Protein AF-A0A938V8L6-F1 (afdb_monomer)

Mean predicted aligned error: 17.55 Å

Secondary structure (DSSP, 8-state):
--------EEE--GGG-TTS-HHHHHHHHHTT-EEEEETTS-EEEE-HHHHHHHHHHHSPP-SHHHHT-------------HHHHHHHHTHHHHHHHHHHHHHHHHHHHHHH-

Structure (mmCIF, N/CA/C/O backbone):
data_AF-A0A938V8L6-F1
#
_entry.id   AF-A0A938V8L6-F1
#
loop_
_atom_site.group_PDB
_atom_site.id
_atom_site.type_symbol
_atom_site.label_atom_id
_atom_site.label_alt_id
_atom_site.label_comp_id
_atom_site.label_asym_id
_atom_site.label_entity_id
_atom_site.label_seq_id
_atom_site.pdbx_PDB_ins_code
_atom_site.Cartn_x
_atom_site.Cartn_y
_atom_site.Cartn_z
_atom_site.occupancy
_atom_site.B_iso_or_equiv
_atom_site.auth_seq_id
_atom_site.auth_comp_id
_atom_site.auth_asym_id
_atom_site.auth_atom_id
_atom_site.pdbx_PDB_model_num
ATOM 1 N N . MET A 1 1 ? 12.322 -17.243 9.451 1.00 37.06 1 MET A N 1
ATOM 2 C CA . MET A 1 1 ? 11.248 -16.590 8.662 1.00 37.06 1 MET A CA 1
ATOM 3 C C . MET A 1 1 ? 9.968 -16.509 9.501 1.00 37.06 1 MET A C 1
ATOM 5 O O . MET A 1 1 ? 9.300 -17.520 9.666 1.00 37.06 1 MET A O 1
ATOM 9 N N . ARG A 1 2 ? 9.629 -15.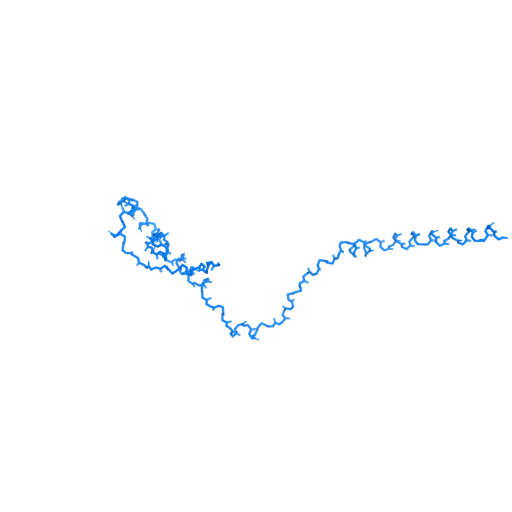347 10.082 1.00 39.06 2 ARG A N 1
ATOM 10 C CA . ARG A 1 2 ? 8.374 -15.159 10.842 1.00 39.06 2 ARG A CA 1
ATOM 11 C C . ARG A 1 2 ? 7.240 -14.840 9.861 1.00 39.06 2 ARG A C 1
ATOM 13 O O . ARG A 1 2 ? 7.227 -13.761 9.275 1.00 39.06 2 ARG A O 1
ATOM 20 N N . LYS A 1 3 ? 6.290 -15.761 9.671 1.00 45.06 3 LYS A N 1
ATOM 21 C CA . LYS A 1 3 ? 5.009 -15.444 9.019 1.00 45.06 3 LYS A CA 1
ATOM 22 C C . LYS A 1 3 ? 4.275 -14.459 9.933 1.00 45.06 3 LYS A C 1
ATOM 24 O O . LYS A 1 3 ? 3.747 -14.863 10.963 1.00 45.06 3 LYS A O 1
ATOM 29 N N . LYS A 1 4 ? 4.309 -13.168 9.588 1.00 46.00 4 LYS A N 1
ATOM 30 C CA . LYS A 1 4 ? 3.560 -12.098 10.259 1.00 46.00 4 LYS A CA 1
ATOM 31 C C . LYS A 1 4 ? 2.075 -12.465 10.172 1.00 46.00 4 LYS A C 1
ATOM 33 O O . LYS A 1 4 ? 1.481 -12.411 9.095 1.00 46.00 4 LYS A O 1
ATOM 38 N N . GLY A 1 5 ? 1.545 -12.995 11.273 1.00 49.06 5 GLY A N 1
ATOM 39 C CA . GLY A 1 5 ? 0.165 -13.446 11.376 1.00 49.06 5 GLY A CA 1
ATOM 40 C C . GLY A 1 5 ? -0.771 -12.290 11.062 1.00 49.06 5 GLY A C 1
ATOM 41 O O . GLY A 1 5 ? -0.522 -11.162 11.464 1.00 49.06 5 GLY A O 1
ATOM 42 N N . ARG A 1 6 ? -1.817 -12.578 10.292 1.00 54.88 6 ARG A N 1
ATOM 43 C CA . ARG A 1 6 ? -2.888 -11.640 9.953 1.00 54.88 6 ARG A CA 1
ATOM 44 C C . ARG A 1 6 ? -3.402 -10.976 11.238 1.00 54.88 6 ARG A C 1
ATOM 46 O O . ARG A 1 6 ? -3.852 -11.706 12.117 1.00 54.88 6 ARG A O 1
ATOM 53 N N . ASP A 1 7 ? -3.322 -9.645 11.329 1.00 62.72 7 ASP A N 1
ATOM 54 C CA . ASP A 1 7 ? -3.899 -8.833 12.412 1.00 62.72 7 ASP A CA 1
ATOM 55 C C . ASP A 1 7 ? -5.420 -9.077 12.461 1.00 62.72 7 ASP A C 1
ATOM 57 O O . ASP A 1 7 ? -6.183 -8.393 11.780 1.00 62.72 7 ASP A O 1
ATOM 61 N N . GLU A 1 8 ? -5.887 -10.092 13.179 1.00 67.75 8 GLU A N 1
ATOM 62 C CA . GLU A 1 8 ? -7.304 -10.205 13.533 1.00 67.75 8 GLU A CA 1
ATOM 63 C C . GLU A 1 8 ? -7.569 -9.192 14.642 1.00 67.75 8 GLU A C 1
ATOM 65 O O . GLU A 1 8 ? -6.777 -9.076 15.577 1.00 67.75 8 GLU A O 1
ATOM 70 N N . LEU A 1 9 ? -8.624 -8.403 14.452 1.00 81.25 9 LEU A N 1
ATOM 71 C CA . LEU A 1 9 ? -9.063 -7.358 15.365 1.00 81.25 9 LEU A CA 1
ATOM 72 C C . LEU A 1 9 ? -10.385 -7.816 15.981 1.00 81.25 9 LEU A C 1
ATOM 74 O O . LEU A 1 9 ? -11.358 -7.998 15.242 1.00 81.25 9 LEU A O 1
ATOM 78 N N . SER A 1 10 ? -10.411 -8.018 17.295 1.00 83.19 10 SER A N 1
ATOM 79 C CA . SER A 1 10 ? -11.615 -8.353 18.059 1.00 83.19 10 SER A CA 1
ATOM 80 C C . SER A 1 10 ? -12.179 -7.099 18.731 1.00 83.19 10 SER A C 1
ATOM 82 O O . SER A 1 10 ? -11.401 -6.313 19.269 1.00 83.19 10 SER A O 1
ATOM 84 N N . PRO A 1 11 ? -13.503 -6.874 18.708 1.00 83.75 11 PRO A N 1
ATOM 85 C CA . PRO A 1 11 ? -14.120 -5.819 19.508 1.00 83.75 11 PRO A CA 1
ATOM 86 C C . PRO A 1 11 ? -13.822 -6.028 20.996 1.00 83.75 11 PRO A C 1
ATOM 88 O O . PRO A 1 11 ? -13.869 -7.161 21.478 1.00 83.75 11 PRO A O 1
ATOM 91 N N . VAL A 1 12 ? -13.523 -4.946 21.712 1.00 85.75 12 VAL A N 1
ATOM 92 C CA . VAL A 1 12 ? -13.266 -4.957 23.159 1.00 85.75 12 VAL A CA 1
ATOM 93 C C . VAL A 1 12 ? -14.156 -3.921 23.839 1.00 85.75 12 VAL A C 1
ATOM 95 O O . VAL A 1 12 ? -14.518 -2.916 23.232 1.00 85.75 12 VAL A O 1
ATOM 98 N N . ASP A 1 13 ? -14.531 -4.160 25.096 1.00 82.81 13 ASP A N 1
ATOM 99 C CA . ASP A 1 13 ? -15.262 -3.170 25.889 1.00 82.81 13 ASP A CA 1
ATOM 100 C C . ASP A 1 13 ? -14.296 -2.058 26.350 1.00 82.81 13 ASP A C 1
ATOM 102 O O . ASP A 1 13 ? -13.282 -2.368 26.988 1.00 82.81 13 ASP A O 1
ATOM 106 N N . PRO A 1 14 ? -14.580 -0.769 26.084 1.00 79.31 14 PRO A N 1
ATOM 107 C CA . PRO A 1 14 ? -13.753 0.345 26.546 1.00 79.31 14 PRO A CA 1
ATOM 108 C C . PRO A 1 14 ? -13.469 0.348 28.054 1.00 79.31 14 PRO A C 1
ATOM 110 O O . PRO A 1 14 ? -12.411 0.822 28.457 1.00 79.31 14 PRO A O 1
ATOM 113 N N . LYS A 1 15 ? -14.352 -0.216 28.890 1.00 78.69 15 LYS A N 1
ATOM 114 C CA . LYS A 1 15 ? -14.155 -0.301 30.350 1.00 78.69 15 LYS A CA 1
ATOM 115 C C . LYS A 1 15 ? -13.022 -1.239 30.765 1.00 78.69 15 LYS A C 1
ATOM 117 O O . LYS A 1 15 ? -12.521 -1.143 31.879 1.00 78.69 15 LYS A O 1
ATOM 122 N N . THR A 1 16 ? -12.619 -2.147 29.880 1.00 77.81 16 THR A N 1
ATOM 123 C CA . THR A 1 16 ? -11.533 -3.107 30.137 1.00 77.81 16 THR A CA 1
ATOM 124 C C . THR A 1 16 ? -10.149 -2.544 29.800 1.00 77.81 16 THR A C 1
ATOM 126 O O . THR A 1 16 ? -9.136 -3.207 30.013 1.00 77.81 16 THR A O 1
ATOM 129 N N . ILE A 1 17 ? -10.087 -1.315 29.277 1.00 77.75 17 ILE A N 1
ATOM 130 C CA . ILE A 1 17 ? -8.855 -0.680 28.810 1.00 77.75 17 ILE A CA 1
ATOM 131 C C . ILE A 1 17 ? -8.202 0.063 29.967 1.00 77.75 17 ILE A C 1
ATOM 133 O O . ILE A 1 17 ? -8.554 1.196 30.274 1.00 77.75 17 ILE A O 1
ATOM 137 N N . THR A 1 18 ? -7.194 -0.552 30.574 1.00 70.31 18 THR A N 1
ATOM 138 C CA . THR A 1 18 ? -6.434 0.062 31.675 1.00 70.31 18 THR A CA 1
ATOM 139 C C . THR A 1 18 ? -5.430 1.119 31.198 1.00 70.31 18 THR A C 1
ATOM 141 O O . THR A 1 18 ? -4.868 1.853 32.003 1.00 70.31 18 THR A O 1
ATOM 144 N N . SER A 1 19 ? -5.147 1.177 29.893 1.00 73.81 19 SER A N 1
ATOM 145 C CA . SER A 1 19 ? -4.042 1.963 29.329 1.00 73.81 19 SER A CA 1
ATOM 146 C C . SER A 1 19 ? -4.398 3.395 28.913 1.00 73.81 19 SER A C 1
ATOM 148 O O . SER A 1 19 ? -3.492 4.151 28.567 1.00 73.81 19 SER A O 1
ATOM 150 N N . ALA A 1 20 ? -5.677 3.781 28.932 1.00 75.50 20 ALA A N 1
ATOM 151 C CA . ALA A 1 20 ? -6.140 5.116 28.548 1.00 75.50 20 ALA A CA 1
ATOM 152 C C . ALA A 1 20 ? -6.918 5.768 29.697 1.00 75.50 20 ALA A C 1
ATOM 154 O O . ALA A 1 20 ? -7.605 5.081 30.450 1.00 75.50 20 ALA A O 1
ATOM 155 N N . SER A 1 21 ? -6.833 7.095 29.830 1.00 83.62 21 SER A N 1
ATOM 156 C CA . SER A 1 21 ? -7.628 7.802 30.838 1.00 83.62 21 SER A CA 1
ATOM 157 C C . SER A 1 21 ? -9.111 7.815 30.457 1.00 83.62 21 SER A C 1
ATOM 159 O O . SER A 1 21 ? -9.465 7.842 29.275 1.00 83.62 21 SER A O 1
ATOM 161 N N . GLU A 1 22 ? -10.002 7.861 31.448 1.00 83.81 22 GLU A N 1
ATOM 162 C CA . GLU A 1 22 ? -11.454 7.901 31.211 1.00 83.81 22 GLU A CA 1
ATOM 163 C C . GLU A 1 22 ? -11.870 9.078 30.313 1.00 83.81 22 GLU A C 1
ATOM 165 O O . GLU A 1 22 ? -12.752 8.954 29.464 1.00 83.81 22 GLU A O 1
ATOM 170 N N . GLN A 1 23 ? -11.192 10.222 30.445 1.00 86.38 23 GLN A N 1
ATOM 171 C CA . GLN A 1 23 ? -11.431 11.399 29.607 1.00 86.38 23 GLN A CA 1
ATOM 172 C C . GLN A 1 23 ? -11.083 11.143 28.133 1.00 86.38 23 GLN A C 1
ATOM 174 O O . GLN A 1 23 ? -11.831 11.551 27.242 1.00 86.38 23 GLN A O 1
ATOM 179 N N . GLN A 1 24 ? -9.976 10.444 27.864 1.00 85.88 24 GLN A N 1
ATOM 180 C CA . GLN A 1 24 ? -9.567 10.077 26.506 1.00 85.88 24 GLN A CA 1
ATOM 181 C C . GLN A 1 24 ? -10.533 9.065 25.893 1.00 85.88 24 GLN A C 1
ATOM 183 O O . GLN A 1 24 ? -10.962 9.246 24.754 1.00 85.88 24 GLN A O 1
ATOM 188 N N . ILE A 1 25 ? -10.926 8.050 26.668 1.00 87.56 25 ILE A N 1
ATOM 189 C CA . ILE A 1 25 ? -11.921 7.050 26.264 1.00 87.56 25 ILE A CA 1
ATOM 190 C C . ILE A 1 25 ? -13.231 7.742 25.877 1.00 87.56 25 ILE A C 1
ATOM 192 O O . ILE A 1 25 ? -13.745 7.530 24.781 1.00 87.56 25 ILE A O 1
ATOM 196 N N . ASN A 1 26 ? -13.731 8.641 26.727 1.00 88.62 26 ASN A N 1
ATOM 197 C CA . ASN A 1 26 ? -14.968 9.374 26.466 1.00 88.62 26 ASN A CA 1
ATOM 198 C C . ASN A 1 26 ? -14.880 10.264 25.220 1.00 88.62 26 ASN A C 1
ATOM 200 O O . ASN A 1 26 ? -15.846 10.359 24.465 1.00 88.62 26 ASN A O 1
ATOM 204 N N . SER A 1 27 ? -13.735 10.905 24.980 1.00 91.38 27 SER A N 1
ATOM 205 C CA . SER A 1 27 ? -13.514 11.700 23.767 1.00 91.38 27 SER A CA 1
ATOM 206 C C . SER A 1 27 ? -13.554 10.833 22.504 1.00 91.38 27 SER A C 1
ATOM 208 O O . SER A 1 27 ? -14.253 11.156 21.543 1.00 91.38 27 SER A O 1
ATOM 210 N N . LEU A 1 28 ? -12.873 9.684 22.524 1.00 88.75 28 LEU A N 1
ATOM 211 C CA . LEU A 1 28 ? -12.838 8.742 21.403 1.00 88.75 28 LEU A CA 1
ATOM 212 C C . LEU A 1 28 ? -14.225 8.165 21.103 1.00 88.75 28 LEU A C 1
ATOM 214 O O . LEU A 1 28 ? -14.642 8.150 19.944 1.00 88.75 28 LEU A O 1
ATOM 218 N N . LEU A 1 29 ? -14.968 7.781 22.142 1.00 89.69 29 LEU A N 1
ATOM 219 C CA . LEU A 1 29 ? -16.342 7.297 22.009 1.00 89.69 29 LEU A CA 1
ATOM 220 C C . LEU A 1 29 ? -17.269 8.368 21.417 1.00 89.69 29 LEU A C 1
ATOM 222 O O . LEU A 1 29 ? -18.049 8.063 20.518 1.00 89.69 29 LEU A O 1
ATOM 226 N N . LYS A 1 30 ? -17.146 9.634 21.846 1.00 91.94 30 LYS A N 1
ATOM 227 C CA . LYS A 1 30 ? -17.907 10.760 21.266 1.00 91.94 30 LYS A CA 1
ATOM 228 C C . LYS A 1 30 ? -17.597 10.986 19.786 1.00 91.94 30 LYS A C 1
ATOM 230 O O . LYS A 1 30 ? -18.484 11.370 19.035 1.00 91.94 30 LYS A O 1
ATOM 235 N N . MET A 1 31 ? -16.361 10.729 19.364 1.00 91.2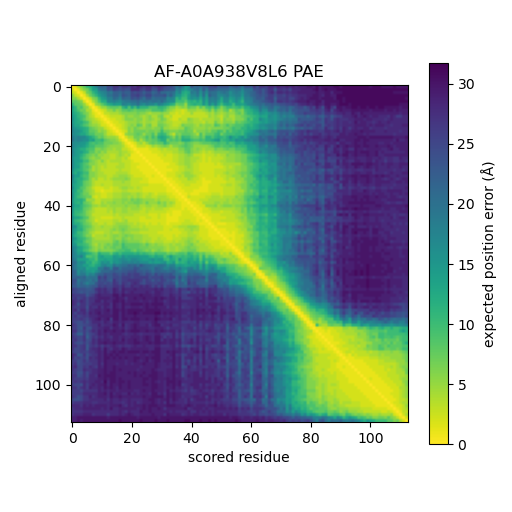5 31 MET A N 1
ATOM 236 C CA . MET A 1 31 ? -15.949 10.793 17.958 1.00 91.25 31 MET A CA 1
ATOM 237 C C . MET A 1 31 ? -16.352 9.545 17.145 1.00 91.25 31 MET A C 1
ATOM 239 O O . MET A 1 31 ? -16.048 9.476 15.956 1.00 91.25 31 MET A O 1
ATOM 243 N N . GLY A 1 32 ? -17.017 8.557 17.756 1.00 90.19 32 GLY A N 1
ATOM 244 C CA . GLY A 1 32 ? -17.459 7.328 17.086 1.00 90.19 32 GLY A CA 1
ATOM 245 C C . GLY A 1 32 ? -16.370 6.261 16.932 1.00 90.19 32 GLY A C 1
ATOM 246 O O . GLY A 1 32 ? -16.526 5.332 16.136 1.00 90.19 32 GLY A O 1
ATOM 247 N N . TYR A 1 33 ? -15.264 6.376 17.671 1.00 91.19 33 TYR A N 1
ATOM 248 C CA . TYR A 1 33 ? -14.225 5.350 17.715 1.00 91.19 33 TYR A CA 1
ATOM 249 C C . TYR A 1 33 ? -14.569 4.276 18.740 1.00 91.19 33 TYR A C 1
ATOM 251 O O . TYR A 1 33 ? -15.007 4.567 19.850 1.00 91.19 33 TYR A O 1
ATOM 259 N N . MET A 1 34 ? -14.297 3.026 18.379 1.00 90.44 34 MET A N 1
ATOM 260 C CA . MET A 1 34 ? -14.442 1.863 19.246 1.00 90.44 34 MET A CA 1
ATOM 261 C C . MET A 1 34 ? -13.092 1.157 19.396 1.00 90.44 34 MET A C 1
ATOM 263 O O . MET A 1 34 ? -12.282 1.170 18.461 1.00 90.44 34 MET A O 1
ATOM 267 N N . PRO A 1 35 ? -12.815 0.550 20.555 1.00 91.75 35 PRO A N 1
ATOM 268 C CA . PRO A 1 35 ? -11.566 -0.152 20.764 1.00 91.75 35 PRO A CA 1
ATOM 269 C C . PRO A 1 35 ? -11.624 -1.583 20.228 1.00 91.75 35 PRO A C 1
ATOM 271 O O . PRO A 1 35 ? -12.581 -2.329 20.437 1.00 91.75 35 PRO A O 1
ATOM 274 N N . PHE A 1 36 ? -10.545 -1.977 19.561 1.00 88.56 36 PHE A N 1
ATOM 275 C CA . PHE A 1 36 ? -10.338 -3.318 19.036 1.00 88.56 36 PHE A CA 1
ATOM 276 C C . PHE A 1 36 ? -8.986 -3.857 19.493 1.00 88.56 36 PHE A C 1
ATOM 278 O O . PHE A 1 36 ? -7.981 -3.152 19.426 1.00 88.56 36 PHE A O 1
ATOM 285 N N . GLN A 1 37 ? -8.932 -5.119 19.903 1.00 87.44 37 GLN A N 1
ATOM 286 C CA . GLN A 1 37 ? -7.685 -5.791 20.249 1.00 87.44 37 GLN A CA 1
ATOM 287 C C . GLN A 1 37 ? -7.107 -6.499 19.030 1.00 87.44 37 GLN A C 1
ATOM 289 O O . GLN A 1 37 ? -7.784 -7.273 18.359 1.00 87.44 37 GLN A O 1
ATOM 294 N N . ALA A 1 38 ? -5.840 -6.222 18.742 1.00 85.75 38 ALA A N 1
ATOM 295 C CA . ALA A 1 38 ? -5.066 -6.918 17.728 1.00 85.75 38 ALA A CA 1
ATOM 296 C C . ALA A 1 38 ? -4.413 -8.189 18.306 1.00 85.75 38 ALA A C 1
ATOM 298 O O . ALA A 1 38 ? -4.279 -8.348 19.518 1.00 85.75 38 ALA A O 1
ATOM 299 N N . LYS A 1 39 ? -3.951 -9.097 17.434 1.00 80.88 39 LYS A N 1
ATOM 300 C CA . LYS A 1 39 ? -3.255 -10.340 17.840 1.00 80.88 39 LYS A CA 1
ATOM 301 C C . LYS A 1 39 ? -1.992 -10.128 18.671 1.00 80.88 39 LYS A C 1
ATOM 303 O O . LYS A 1 39 ? -1.571 -11.042 19.369 1.00 80.88 39 LYS A O 1
ATOM 308 N N . ASP A 1 40 ? -1.361 -8.966 18.550 1.00 82.06 40 ASP A N 1
ATOM 30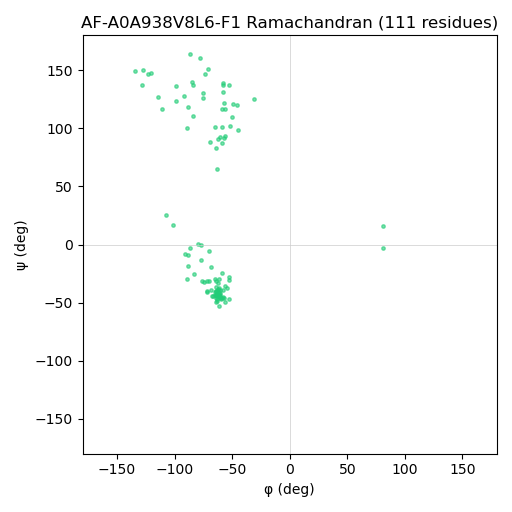9 C CA . ASP A 1 40 ? -0.207 -8.582 19.366 1.00 82.06 40 ASP A CA 1
ATOM 310 C C . ASP A 1 40 ? -0.605 -8.155 20.791 1.00 82.06 40 ASP A C 1
ATOM 312 O O . ASP A 1 40 ? 0.264 -7.816 21.588 1.00 82.06 40 ASP A O 1
ATOM 316 N N . GLY A 1 41 ? -1.901 -8.178 21.119 1.00 79.69 41 GLY A N 1
ATOM 317 C CA . GLY A 1 41 ? -2.448 -7.719 22.392 1.00 79.69 41 GLY A CA 1
ATOM 318 C C . GLY A 1 41 ? -2.625 -6.203 22.463 1.00 79.69 41 GLY A C 1
ATOM 319 O O . GLY A 1 41 ? -3.161 -5.711 23.453 1.00 79.69 41 GLY A O 1
ATOM 320 N N . SER A 1 42 ? -2.218 -5.457 21.427 1.00 85.62 42 SER A N 1
ATOM 321 C CA . SER A 1 42 ? -2.376 -4.004 21.389 1.00 85.62 42 SER A CA 1
ATOM 322 C C . SER A 1 42 ? -3.829 -3.606 21.140 1.00 85.62 42 SER A C 1
ATOM 324 O O . SER A 1 42 ? -4.567 -4.280 20.416 1.00 85.62 42 SER A O 1
ATOM 326 N N . ILE A 1 43 ? -4.235 -2.481 21.726 1.00 87.69 43 ILE A N 1
ATOM 327 C CA . ILE A 1 43 ? -5.571 -1.916 21.551 1.00 87.69 43 ILE A CA 1
ATOM 328 C C . ILE A 1 43 ? -5.491 -0.812 20.498 1.00 87.6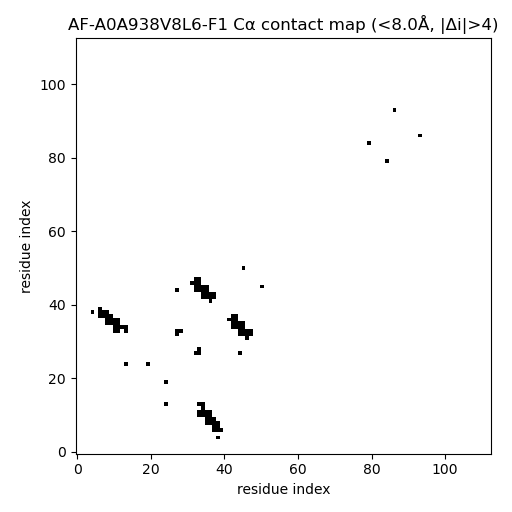9 43 ILE A C 1
ATOM 330 O O . ILE A 1 43 ? -4.718 0.136 20.630 1.00 87.69 43 ILE A O 1
ATOM 334 N N . ARG A 1 44 ? -6.297 -0.937 19.444 1.00 88.50 44 ARG A N 1
ATOM 335 C CA . ARG A 1 44 ? -6.432 0.043 18.365 1.00 88.50 44 ARG A CA 1
ATOM 336 C C . ARG A 1 44 ? -7.836 0.629 18.389 1.00 88.50 44 ARG A C 1
ATOM 338 O O . ARG A 1 44 ? -8.816 -0.107 18.347 1.00 88.50 44 ARG A O 1
ATOM 345 N N . TRP A 1 45 ? -7.926 1.950 18.414 1.00 90.50 45 TRP A N 1
ATOM 346 C CA . TRP A 1 45 ? -9.191 2.670 18.317 1.00 90.50 45 TRP A CA 1
ATOM 347 C C . TRP A 1 45 ? -9.515 2.915 16.851 1.00 90.50 45 TRP A C 1
ATOM 349 O O . TRP A 1 45 ? -8.740 3.559 16.147 1.00 90.50 45 TRP A O 1
ATOM 359 N N . LEU A 1 46 ? -10.631 2.370 16.378 1.00 90.19 46 LEU A N 1
ATOM 360 C CA . LEU A 1 46 ? -11.040 2.436 14.977 1.00 90.19 46 LEU A CA 1
ATOM 361 C C . LEU A 1 46 ? -12.515 2.807 14.883 1.00 90.19 46 LEU A C 1
ATOM 363 O O . LEU A 1 46 ? -13.314 2.439 15.744 1.00 90.19 46 LEU A O 1
ATOM 367 N N . THR A 1 47 ? -12.891 3.499 13.813 1.00 91.19 47 THR A N 1
ATOM 368 C CA . THR A 1 47 ? -14.308 3.655 13.462 1.00 91.19 47 THR A CA 1
ATOM 369 C C . THR A 1 47 ? -14.841 2.382 12.802 1.00 91.19 47 THR A C 1
ATOM 371 O O . THR A 1 47 ? -14.075 1.572 12.264 1.00 91.19 47 THR A O 1
ATOM 374 N N . GLY A 1 48 ? -16.167 2.209 12.792 1.00 86.00 48 GLY A N 1
ATOM 375 C CA . GLY A 1 48 ? -16.810 1.074 12.117 1.00 86.00 48 GLY A CA 1
ATOM 376 C C . GLY A 1 48 ? -16.414 0.959 10.639 1.00 86.00 48 GLY A C 1
ATOM 377 O O . GLY A 1 48 ? -16.147 -0.137 10.147 1.00 86.00 48 GLY A O 1
ATOM 378 N N . GLU A 1 49 ? -16.267 2.093 9.951 1.00 87.31 49 GLU A N 1
ATOM 379 C CA . GLU A 1 49 ? -15.823 2.148 8.554 1.00 87.31 49 GLU A CA 1
ATOM 380 C C . GLU A 1 49 ? -14.369 1.696 8.378 1.00 87.31 49 GLU A C 1
ATOM 382 O O . GLU A 1 49 ? -14.062 0.905 7.484 1.00 87.31 49 GLU A O 1
ATOM 387 N N . GLN A 1 50 ? -13.463 2.154 9.248 1.00 86.94 50 GLN A N 1
ATOM 388 C CA . GLN A 1 50 ? -12.052 1.760 9.212 1.00 86.94 50 GLN A CA 1
ATOM 389 C C . GLN A 1 50 ? -11.885 0.262 9.482 1.00 86.94 50 GLN A C 1
ATOM 391 O O . GLN A 1 50 ? -11.093 -0.408 8.810 1.00 86.94 50 GLN A O 1
ATOM 396 N N . TYR A 1 51 ? -12.661 -0.273 10.429 1.00 85.69 51 TYR A N 1
ATOM 397 C CA . TYR A 1 51 ? -12.715 -1.704 10.694 1.00 85.69 51 TYR A CA 1
ATOM 398 C C . TYR A 1 51 ? -13.219 -2.474 9.466 1.00 85.69 51 TYR A C 1
ATOM 400 O O . TYR A 1 51 ? -12.524 -3.369 8.976 1.00 85.69 51 TYR A O 1
ATOM 408 N N . ALA A 1 52 ? -14.369 -2.083 8.908 1.00 83.75 52 ALA A N 1
ATOM 409 C CA . ALA A 1 52 ? -14.960 -2.723 7.734 1.00 83.75 52 ALA A CA 1
ATOM 410 C C . ALA A 1 52 ? -14.005 -2.709 6.530 1.00 83.75 52 ALA A C 1
ATOM 412 O O . ALA A 1 52 ? -13.776 -3.738 5.892 1.00 83.75 52 ALA A O 1
ATOM 413 N N . TYR A 1 53 ? -13.360 -1.575 6.262 1.00 82.50 53 TYR A N 1
ATOM 414 C CA . TYR A 1 53 ? -12.367 -1.444 5.200 1.00 82.50 53 TYR A CA 1
ATOM 415 C C . TYR A 1 53 ? -11.150 -2.358 5.416 1.00 82.50 53 TYR A C 1
ATOM 417 O O . TYR A 1 53 ? -10.644 -2.979 4.473 1.00 82.50 53 TYR A O 1
ATOM 425 N N . GLY A 1 54 ? -10.701 -2.497 6.667 1.00 78.88 54 GLY A N 1
ATOM 426 C CA . GLY A 1 54 ? -9.661 -3.446 7.055 1.00 78.88 54 GLY A CA 1
ATOM 427 C C . GLY A 1 54 ? -10.047 -4.900 6.774 1.00 78.88 54 GLY A C 1
ATOM 428 O O . GLY A 1 54 ? -9.206 -5.669 6.304 1.00 78.88 54 GLY A O 1
ATOM 429 N N . GLN A 1 55 ? -11.308 -5.267 7.002 1.00 76.56 55 GLN A N 1
ATOM 430 C CA . GLN A 1 55 ? -11.826 -6.609 6.723 1.00 76.56 55 GLN A CA 1
ATOM 431 C C . GLN A 1 55 ? -11.964 -6.867 5.217 1.00 76.56 55 GLN A C 1
ATOM 433 O O . GLN A 1 55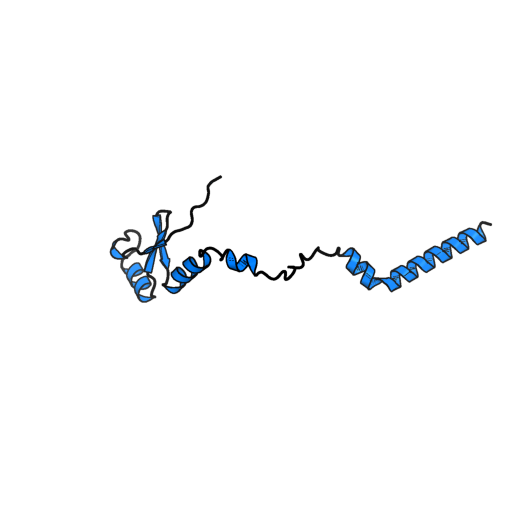 ? -11.546 -7.920 4.736 1.00 76.56 55 GLN A O 1
ATOM 438 N N . ILE A 1 56 ? -12.431 -5.883 4.443 1.00 76.44 56 ILE A N 1
ATOM 439 C CA . ILE A 1 56 ? -12.562 -5.985 2.980 1.00 76.44 56 ILE A CA 1
ATOM 440 C C . ILE A 1 56 ? -11.193 -6.163 2.308 1.00 76.44 56 ILE A C 1
ATOM 442 O O . ILE A 1 56 ? -11.040 -7.008 1.428 1.00 76.44 56 ILE A O 1
ATOM 446 N N . 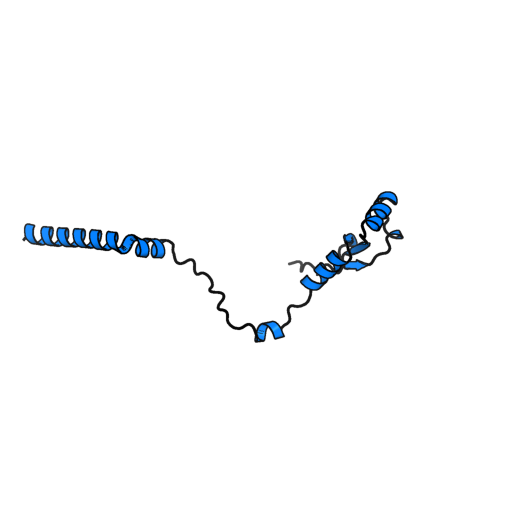LYS A 1 57 ? -10.155 -5.436 2.746 1.00 68.69 57 LYS A N 1
ATOM 447 C CA . LYS A 1 57 ? -8.781 -5.630 2.236 1.00 68.69 57 LYS A CA 1
ATOM 448 C C . LYS A 1 57 ? -8.221 -7.026 2.510 1.00 68.69 57 LYS A C 1
ATOM 450 O O . LYS A 1 57 ? -7.361 -7.493 1.762 1.00 68.69 57 LYS A O 1
ATOM 455 N N . LYS A 1 58 ? -8.668 -7.659 3.596 1.00 66.44 58 LYS A N 1
ATOM 456 C CA . LYS A 1 58 ? -8.257 -9.005 4.015 1.00 66.44 58 LYS A CA 1
ATOM 457 C C . LYS A 1 58 ? -9.118 -10.104 3.401 1.00 66.44 58 LYS A C 1
ATOM 459 O O . LYS A 1 58 ? -8.750 -11.272 3.531 1.00 66.44 58 LYS A O 1
ATOM 464 N N . ALA A 1 59 ? -10.222 -9.756 2.738 1.00 64.81 59 ALA A N 1
ATOM 465 C CA . ALA A 1 59 ? -11.054 -10.728 2.055 1.00 64.81 59 ALA A CA 1
ATOM 466 C C . ALA A 1 59 ? -10.201 -11.481 1.019 1.00 64.81 59 ALA A C 1
ATOM 468 O O . ALA A 1 59 ? -9.448 -10.851 0.260 1.00 64.81 59 ALA A O 1
ATOM 469 N N . PRO A 1 60 ? -10.265 -12.824 0.991 1.00 64.50 60 PRO A N 1
ATOM 470 C CA . PRO A 1 60 ? -9.550 -13.592 -0.010 1.00 64.50 60 PRO A CA 1
ATOM 471 C C . PRO A 1 60 ? -10.008 -13.109 -1.384 1.00 64.50 60 PRO A C 1
ATOM 473 O O . PRO A 1 60 ? -11.198 -13.118 -1.698 1.00 64.50 60 PRO A O 1
ATOM 476 N N . LYS A 1 61 ? -9.057 -12.643 -2.203 1.00 64.31 61 LYS A N 1
ATOM 477 C CA . LYS A 1 61 ? -9.351 -12.280 -3.590 1.00 64.31 61 LYS A CA 1
ATOM 478 C C . LYS A 1 61 ? -9.957 -13.513 -4.249 1.00 64.31 61 LYS A C 1
ATOM 480 O O . LYS A 1 61 ? -9.288 -14.540 -4.328 1.00 64.31 61 LYS A O 1
ATOM 485 N N . SER A 1 62 ? -11.216 -13.399 -4.666 1.00 61.25 62 SER A N 1
ATOM 486 C CA . SER A 1 62 ? -11.970 -14.486 -5.285 1.00 61.25 62 SER A CA 1
ATOM 487 C C . SER A 1 62 ? -11.117 -15.194 -6.339 1.00 61.25 62 SER A C 1
ATOM 489 O O . SER A 1 62 ? -10.654 -14.576 -7.302 1.00 61.25 62 SER A O 1
ATOM 491 N N . ILE A 1 63 ? -10.903 -16.494 -6.136 1.00 61.06 63 ILE A N 1
ATOM 492 C CA . ILE A 1 63 ? -10.155 -17.368 -7.049 1.00 61.06 63 ILE A CA 1
ATOM 493 C C . ILE A 1 63 ? -10.908 -17.475 -8.390 1.00 61.06 63 ILE A C 1
ATOM 495 O O . ILE A 1 63 ? -10.297 -17.544 -9.453 1.00 61.06 63 ILE A O 1
ATOM 499 N N . LEU A 1 64 ? -12.239 -17.354 -8.368 1.00 56.75 64 LEU A N 1
ATOM 500 C CA . LEU A 1 64 ? -13.089 -17.310 -9.563 1.00 56.75 64 LEU A CA 1
ATOM 501 C C . LEU A 1 64 ? -12.921 -16.008 -10.363 1.00 56.75 64 LEU A C 1
ATOM 503 O O . LEU A 1 64 ? -12.940 -16.029 -11.591 1.00 56.75 64 LEU A O 1
ATOM 507 N N . GLY A 1 65 ? -12.625 -14.889 -9.695 1.00 54.59 65 GLY A N 1
ATOM 508 C CA . GLY A 1 65 ? -12.255 -13.630 -10.352 1.00 54.59 65 GLY A CA 1
ATOM 509 C C . GLY A 1 65 ? -10.878 -13.658 -11.030 1.00 54.59 65 GLY A C 1
ATOM 510 O O . GLY A 1 65 ? -10.501 -12.689 -11.679 1.00 54.59 65 GLY A O 1
ATOM 511 N N . SER A 1 66 ? -10.101 -14.736 -10.874 1.00 54.53 66 SER A N 1
ATOM 512 C CA . SER A 1 66 ? -8.853 -14.981 -11.610 1.00 54.53 66 SER A CA 1
ATOM 513 C C . SER A 1 66 ? -9.091 -15.743 -12.919 1.00 54.53 66 SER A C 1
ATOM 515 O O . SER A 1 66 ? -8.370 -15.510 -13.885 1.00 54.53 66 SER A O 1
ATOM 517 N N . LEU A 1 67 ? -10.120 -16.594 -12.984 1.00 58.44 67 LEU A N 1
ATOM 518 C CA . LEU A 1 67 ? -10.460 -17.359 -14.191 1.00 58.44 67 LEU A CA 1
ATOM 519 C C . LEU A 1 67 ? -11.052 -16.470 -15.297 1.00 58.44 67 LEU A C 1
ATOM 521 O O . LEU A 1 67 ? -10.780 -16.694 -16.471 1.00 58.44 67 LEU A O 1
ATOM 525 N N . PHE A 1 68 ? -11.763 -15.404 -14.918 1.00 56.56 68 PHE A N 1
ATOM 526 C CA . PHE A 1 68 ? -12.318 -14.409 -15.845 1.00 56.56 68 PHE A CA 1
ATOM 527 C C . PHE A 1 68 ? -11.503 -13.117 -15.929 1.00 56.56 68 PHE A C 1
ATOM 529 O O . PHE A 1 68 ? -11.979 -12.113 -16.463 1.00 56.56 68 PHE A O 1
ATOM 536 N N . LYS A 1 69 ? -10.245 -13.118 -15.463 1.00 54.91 69 LYS A N 1
ATOM 537 C CA . LYS A 1 69 ? -9.305 -12.089 -15.909 1.00 54.91 69 LYS A CA 1
ATOM 538 C C . LYS A 1 69 ? -9.008 -12.364 -17.370 1.00 54.91 69 LYS A C 1
ATOM 540 O O . LYS A 1 69 ? -8.045 -13.050 -17.709 1.00 54.91 69 LYS A O 1
ATOM 545 N N . SER A 1 70 ? -9.855 -11.791 -18.226 1.00 53.84 70 SER A N 1
ATOM 546 C CA . SER A 1 70 ? -9.489 -11.391 -19.574 1.00 53.84 70 SER A CA 1
ATOM 547 C C . SER A 1 70 ? -8.021 -10.998 -19.534 1.00 53.84 70 SER A C 1
ATOM 549 O O . SER A 1 70 ? -7.607 -10.184 -18.697 1.00 53.84 70 SER A O 1
ATOM 551 N N . LYS A 1 71 ? -7.227 -11.627 -20.400 1.00 53.38 71 LYS A N 1
ATOM 552 C CA . LYS A 1 71 ? -5.870 -11.200 -20.709 1.00 53.38 71 LYS A CA 1
ATOM 553 C C . LYS A 1 71 ? -5.949 -9.805 -21.345 1.00 53.38 71 LYS A C 1
ATOM 555 O O . LYS A 1 71 ? -5.520 -9.619 -22.480 1.00 53.38 71 LYS A O 1
ATOM 560 N N . TYR A 1 72 ? -6.389 -8.789 -20.606 1.00 51.91 72 TYR A N 1
ATOM 561 C CA . TYR A 1 72 ? -5.732 -7.506 -20.674 1.00 51.91 72 TYR A CA 1
ATOM 562 C C . TYR A 1 72 ? -4.304 -7.833 -20.313 1.00 51.91 72 TYR A C 1
ATOM 564 O O . TYR A 1 72 ? -3.946 -7.958 -19.142 1.00 51.91 72 TYR A O 1
ATOM 572 N N . LYS A 1 73 ? -3.526 -8.113 -21.365 1.00 54.44 73 LYS A N 1
ATOM 573 C CA . LYS A 1 73 ? -2.082 -8.116 -21.345 1.00 54.44 73 LYS A CA 1
ATOM 574 C C . LYS A 1 73 ? -1.766 -6.843 -20.597 1.00 54.44 73 LYS A C 1
ATOM 576 O O . LYS A 1 73 ? -1.841 -5.754 -21.162 1.00 54.44 73 LYS A O 1
ATOM 581 N N . GLN A 1 74 ? -1.480 -6.978 -19.308 1.00 53.25 74 GLN A N 1
ATOM 582 C CA . GLN A 1 74 ? -0.763 -5.978 -18.571 1.00 53.25 74 GLN A CA 1
ATOM 583 C C . GLN A 1 74 ? 0.532 -5.963 -19.347 1.00 53.25 74 GLN A C 1
ATOM 585 O O . GLN A 1 74 ? 1.351 -6.874 -19.215 1.00 53.25 74 GLN A O 1
ATOM 590 N N . ALA A 1 75 ? 0.581 -5.064 -20.333 1.00 56.00 75 ALA A N 1
ATOM 591 C CA . ALA A 1 75 ? 1.693 -4.880 -21.219 1.00 56.00 75 ALA A CA 1
ATOM 592 C C . ALA A 1 75 ? 2.768 -4.471 -20.245 1.00 56.00 75 ALA A C 1
ATOM 594 O O . ALA A 1 75 ? 2.842 -3.317 -19.827 1.00 56.00 75 ALA A O 1
ATOM 595 N N . ARG A 1 76 ? 3.489 -5.484 -19.755 1.00 54.69 76 ARG A N 1
ATOM 596 C CA . ARG A 1 76 ? 4.679 -5.360 -18.953 1.00 54.69 76 ARG A CA 1
ATOM 597 C C . ARG A 1 76 ? 5.470 -4.431 -19.826 1.00 54.69 76 ARG A C 1
ATOM 599 O O . ARG A 1 76 ? 5.876 -4.846 -20.912 1.00 54.69 76 ARG A O 1
ATOM 606 N N . ARG A 1 77 ? 5.493 -3.148 -19.451 1.00 58.69 77 ARG A N 1
ATOM 607 C CA . ARG A 1 77 ? 6.186 -2.103 -20.185 1.00 58.69 77 ARG A CA 1
ATOM 608 C C . ARG A 1 77 ? 7.632 -2.543 -20.074 1.00 58.69 77 ARG A C 1
ATOM 610 O O . ARG A 1 77 ? 8.328 -2.157 -19.142 1.00 58.69 77 ARG A O 1
ATOM 617 N N . ARG A 1 78 ? 8.051 -3.457 -20.960 1.00 60.66 78 ARG A N 1
ATOM 618 C CA . ARG A 1 78 ? 9.443 -3.686 -21.293 1.00 60.66 78 ARG A CA 1
ATOM 619 C C . ARG A 1 78 ? 9.877 -2.271 -21.567 1.00 60.66 78 ARG A C 1
ATOM 621 O O . ARG A 1 78 ? 9.311 -1.646 -22.465 1.00 60.66 78 ARG A O 1
ATOM 628 N N . ARG A 1 79 ? 10.694 -1.721 -20.668 1.00 61.41 79 ARG A N 1
ATOM 629 C CA . ARG A 1 79 ? 11.262 -0.390 -20.814 1.00 61.41 79 ARG A CA 1
ATOM 630 C C . ARG A 1 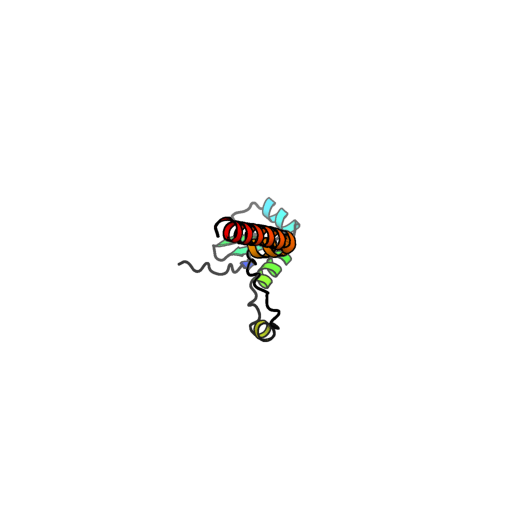79 ? 11.970 -0.457 -22.154 1.00 61.41 79 ARG A C 1
ATOM 632 O O . ARG A 1 79 ? 13.052 -1.026 -22.246 1.00 61.41 79 ARG A O 1
ATOM 639 N N . ARG A 1 80 ? 11.266 -0.057 -23.214 1.00 63.59 80 ARG A N 1
ATOM 640 C CA . ARG A 1 80 ? 11.79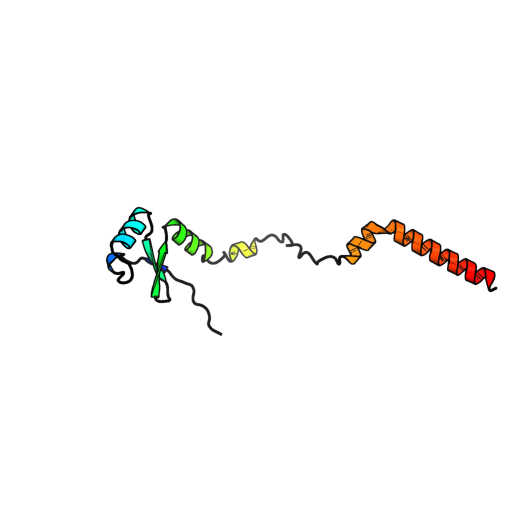0 -0.066 -24.569 1.00 63.59 80 ARG A CA 1
ATOM 641 C C . ARG A 1 80 ? 12.993 0.844 -24.443 1.00 63.59 80 ARG A C 1
ATOM 643 O O . ARG A 1 80 ? 12.827 1.958 -23.939 1.00 63.59 80 ARG A O 1
ATOM 650 N N . SER A 1 81 ? 14.181 0.288 -24.678 1.00 76.69 81 SER A N 1
ATOM 651 C CA . SER A 1 81 ? 15.414 0.952 -24.274 1.00 76.69 81 SER A CA 1
ATOM 652 C C . SER A 1 81 ? 15.393 2.365 -24.837 1.00 76.69 81 SER A C 1
ATOM 654 O O . SER A 1 81 ? 14.922 2.595 -25.952 1.00 76.69 81 SER A O 1
ATOM 656 N N . TRP A 1 82 ? 15.808 3.329 -24.025 1.00 79.81 82 TRP A N 1
ATOM 657 C CA . TRP A 1 82 ? 15.780 4.739 -24.400 1.00 79.81 82 TRP A CA 1
ATOM 658 C C . TRP A 1 82 ? 16.483 4.980 -25.751 1.00 79.81 82 TRP A C 1
ATOM 660 O O . TRP A 1 82 ? 16.005 5.773 -26.557 1.00 79.81 82 TRP A O 1
ATOM 670 N N . LEU A 1 83 ? 17.488 4.153 -26.061 1.00 77.19 83 LEU A N 1
ATOM 671 C CA . LEU A 1 83 ? 18.140 4.044 -27.367 1.00 77.19 83 LEU A CA 1
ATOM 672 C C . LEU A 1 83 ? 17.162 3.808 -28.529 1.00 77.19 83 LEU A C 1
ATOM 674 O O . LEU A 1 83 ? 17.216 4.526 -29.516 1.00 77.19 83 LEU A O 1
ATOM 678 N N . TRP A 1 84 ? 16.207 2.880 -28.423 1.00 81.88 84 TRP A N 1
ATOM 679 C CA . TRP A 1 84 ? 15.207 2.661 -29.480 1.00 81.88 84 TRP A CA 1
ATOM 680 C C . TRP A 1 84 ? 14.294 3.873 -29.698 1.00 81.88 84 TRP A C 1
ATOM 682 O O . TRP A 1 84 ? 13.832 4.103 -30.816 1.00 81.88 84 TRP A O 1
ATOM 692 N N . LYS A 1 85 ? 14.014 4.649 -28.642 1.00 82.25 85 LYS A N 1
ATOM 693 C CA . LYS A 1 85 ? 13.255 5.901 -28.762 1.00 82.25 85 LYS A CA 1
ATOM 694 C C . LYS A 1 85 ? 14.098 6.985 -29.441 1.00 82.25 85 LYS A C 1
ATOM 696 O O . LYS A 1 85 ? 13.574 7.697 -30.289 1.00 82.25 85 LYS A O 1
ATOM 701 N N . PHE A 1 86 ? 15.383 7.058 -29.101 1.00 84.50 86 PHE A N 1
ATOM 702 C CA . PHE A 1 86 ? 16.343 7.988 -29.688 1.00 84.50 86 PHE A CA 1
ATOM 703 C C . PHE A 1 86 ? 16.568 7.720 -31.181 1.00 84.50 86 PHE A C 1
ATOM 705 O O . PHE A 1 86 ? 16.417 8.631 -31.988 1.00 84.50 86 PHE A O 1
ATOM 712 N N . ILE A 1 87 ? 16.830 6.465 -31.561 1.00 84.81 87 ILE A N 1
ATOM 713 C CA . ILE A 1 87 ? 17.034 6.068 -32.962 1.00 84.81 87 ILE A CA 1
ATOM 714 C C . ILE A 1 87 ? 15.782 6.399 -33.781 1.00 84.81 87 ILE A C 1
ATOM 716 O O . ILE A 1 87 ? 15.893 7.025 -34.825 1.00 84.81 87 ILE A O 1
ATOM 720 N N . ARG A 1 88 ? 14.577 6.062 -33.292 1.00 83.94 88 ARG A N 1
ATOM 721 C CA . ARG A 1 88 ? 13.328 6.352 -34.018 1.00 83.94 88 ARG A CA 1
ATOM 722 C C . ARG A 1 88 ? 13.100 7.848 -34.242 1.00 83.94 88 ARG A C 1
ATOM 724 O O . ARG A 1 88 ? 12.558 8.211 -35.277 1.00 83.94 88 ARG A O 1
ATOM 731 N N . HIS A 1 89 ? 13.447 8.689 -33.271 1.00 88.25 89 HIS A N 1
ATOM 732 C CA . HIS A 1 89 ? 13.235 10.131 -33.384 1.00 88.25 89 HIS A CA 1
ATOM 733 C C . HIS A 1 89 ? 14.265 10.802 -34.301 1.00 88.25 89 HIS A C 1
ATOM 735 O O . HIS A 1 89 ? 13.923 11.750 -34.989 1.00 88.25 89 HIS A O 1
ATOM 741 N N . ASN A 1 90 ? 15.489 10.269 -34.354 1.00 91.56 90 ASN A N 1
ATOM 742 C CA . ASN A 1 90 ? 16.607 10.851 -35.096 1.00 91.56 90 ASN A CA 1
ATOM 743 C C . ASN A 1 90 ? 16.973 10.061 -36.368 1.00 91.56 90 ASN A C 1
ATOM 745 O O . ASN A 1 90 ? 18.123 10.106 -36.801 1.00 91.56 90 ASN A O 1
ATOM 749 N N . MET A 1 91 ? 16.029 9.319 -36.965 1.00 90.50 91 MET A N 1
ATOM 750 C CA . MET A 1 91 ? 16.309 8.484 -38.147 1.00 90.50 91 MET A CA 1
ATOM 751 C C . MET A 1 91 ? 16.860 9.295 -39.325 1.00 90.50 91 MET A C 1
ATOM 753 O O . MET A 1 91 ? 17.784 8.833 -39.986 1.00 90.50 91 MET A O 1
ATOM 757 N N . GLU A 1 92 ? 16.340 10.502 -39.558 1.00 90.12 92 GLU A N 1
ATOM 758 C CA . GLU A 1 92 ? 16.797 11.390 -40.638 1.00 90.12 92 GLU A CA 1
ATOM 759 C C . GLU A 1 92 ? 18.278 11.762 -40.479 1.00 90.12 92 GLU A C 1
ATOM 761 O O . GLU A 1 92 ? 19.061 11.621 -41.417 1.00 90.12 92 GLU A O 1
ATOM 766 N N . TYR A 1 93 ? 18.694 12.139 -39.265 1.00 91.56 93 TYR A N 1
ATOM 767 C CA . TYR A 1 93 ? 20.094 12.440 -38.963 1.00 91.56 93 TYR A CA 1
ATOM 768 C C . TYR A 1 93 ? 20.993 11.214 -39.113 1.00 91.56 93 TYR A C 1
ATOM 770 O O . TYR A 1 93 ? 22.094 11.335 -39.639 1.00 91.56 93 TYR A O 1
ATOM 778 N N . ILE A 1 94 ? 20.532 10.035 -38.682 1.00 91.19 94 ILE A N 1
ATOM 779 C CA . ILE A 1 94 ? 21.284 8.779 -38.823 1.00 91.19 94 ILE A CA 1
ATOM 780 C C . ILE A 1 94 ? 21.504 8.447 -40.304 1.00 91.19 94 ILE A C 1
ATOM 782 O O . ILE A 1 94 ? 22.616 8.087 -40.683 1.00 91.19 94 ILE A O 1
ATOM 786 N N . LEU A 1 95 ? 20.474 8.600 -41.140 1.00 93.19 95 LEU A N 1
ATOM 787 C CA . LEU A 1 95 ? 20.557 8.406 -42.591 1.00 93.19 95 LEU A CA 1
ATOM 788 C C . LEU A 1 95 ? 21.544 9.377 -43.244 1.00 93.19 95 LEU A C 1
ATOM 790 O O . LEU A 1 95 ? 22.362 8.956 -44.060 1.00 93.19 95 LEU A O 1
ATOM 794 N N . LEU A 1 96 ? 21.510 10.651 -42.852 1.00 94.31 96 LEU A N 1
ATOM 795 C CA . LEU A 1 96 ? 22.433 11.666 -43.359 1.00 94.31 96 LEU A CA 1
ATOM 796 C C . LEU A 1 96 ? 23.883 11.334 -42.975 1.00 94.31 96 LEU A C 1
ATOM 798 O O . LEU A 1 96 ? 24.764 11.327 -43.834 1.00 94.31 96 LEU A O 1
ATOM 802 N N . LEU A 1 97 ? 24.124 10.978 -41.710 1.00 94.31 97 LEU A N 1
ATOM 803 C CA . LEU A 1 97 ? 25.446 10.587 -41.206 1.00 94.31 97 LEU A CA 1
ATOM 804 C C . LEU A 1 97 ? 25.986 9.351 -41.939 1.00 94.31 97 LEU A C 1
ATOM 806 O O . LEU A 1 97 ? 27.157 9.316 -42.316 1.00 94.31 97 LEU A O 1
ATOM 810 N N . LEU A 1 98 ? 25.121 8.362 -42.187 1.00 95.19 98 LEU A N 1
ATOM 811 C CA . LEU A 1 98 ? 25.462 7.171 -42.960 1.00 95.19 98 LEU A CA 1
ATOM 812 C C . LEU A 1 98 ? 25.825 7.533 -44.409 1.00 95.19 98 LEU A C 1
ATOM 814 O O . LEU A 1 98 ? 26.826 7.045 -44.925 1.00 95.19 98 LEU A O 1
ATOM 818 N N . GLY A 1 99 ? 25.052 8.417 -45.046 1.00 95.31 99 GLY A N 1
ATOM 819 C CA . GLY A 1 99 ? 25.318 8.895 -46.403 1.00 95.31 99 GLY A CA 1
ATOM 820 C C . GLY A 1 99 ? 26.669 9.601 -46.523 1.00 95.31 99 GLY A C 1
ATOM 821 O O . GLY A 1 99 ? 27.445 9.289 -47.423 1.00 95.31 99 GLY A O 1
ATOM 822 N N . VAL A 1 100 ? 26.995 10.485 -45.575 1.00 96.00 100 VAL A N 1
ATOM 823 C CA . VAL A 1 100 ? 28.301 11.164 -45.525 1.00 96.00 100 VAL A CA 1
ATOM 824 C C . VAL A 1 100 ? 29.436 10.159 -45.325 1.00 96.00 100 VAL A C 1
ATOM 826 O O . VAL A 1 100 ? 30.448 10.234 -46.018 1.00 96.00 100 VAL A O 1
ATOM 829 N N . ALA A 1 101 ? 29.272 9.186 -44.425 1.00 95.31 101 ALA A N 1
ATOM 830 C CA . ALA A 1 101 ? 30.282 8.156 -44.193 1.00 95.31 101 ALA A CA 1
ATOM 831 C C . ALA A 1 101 ? 30.549 7.312 -45.452 1.00 95.31 101 ALA A C 1
ATOM 833 O O . ALA A 1 101 ? 31.705 7.074 -45.799 1.00 95.31 101 ALA A O 1
ATOM 834 N N . VAL A 1 102 ? 29.494 6.901 -46.164 1.00 95.69 1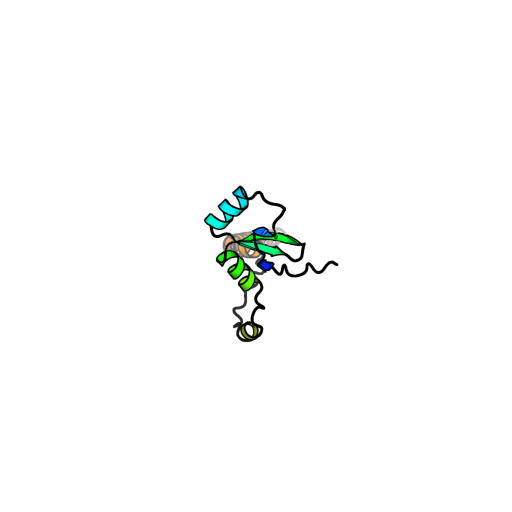02 VAL A N 1
ATOM 835 C CA . VAL A 1 102 ? 29.611 6.160 -47.430 1.00 95.69 102 VAL A CA 1
ATOM 836 C C . VAL A 1 102 ? 30.268 7.017 -48.509 1.00 95.69 102 VAL A C 1
ATOM 838 O O . VAL A 1 102 ? 31.169 6.542 -49.195 1.00 95.69 102 VAL A O 1
ATOM 841 N N . PHE A 1 103 ? 29.878 8.286 -48.633 1.00 94.25 103 PHE A N 1
ATOM 842 C CA . PHE A 1 103 ? 30.481 9.210 -49.591 1.00 94.25 103 PHE A CA 1
ATOM 843 C C . PHE A 1 103 ? 31.988 9.375 -49.357 1.00 94.25 103 PHE A C 1
ATOM 845 O O . PHE A 1 103 ? 32.773 9.254 -50.294 1.00 94.25 103 PHE A O 1
ATOM 852 N N . LEU A 1 104 ? 32.410 9.570 -48.104 1.00 94.38 104 LEU A N 1
ATOM 853 C CA . LEU A 1 104 ? 33.827 9.657 -47.746 1.00 94.38 104 LEU A CA 1
ATOM 854 C C . LEU A 1 104 ? 34.579 8.349 -48.012 1.00 94.38 104 LEU A C 1
ATOM 856 O O . LEU A 1 104 ? 35.732 8.389 -48.435 1.00 94.38 104 LEU A O 1
ATOM 860 N N . LEU A 1 105 ? 33.945 7.193 -47.792 1.00 93.56 105 LEU A N 1
ATOM 861 C CA . LEU A 1 105 ? 34.535 5.893 -48.123 1.00 93.56 105 LEU A CA 1
ATOM 862 C C . LEU A 1 105 ? 34.749 5.727 -49.629 1.00 93.56 105 LEU A C 1
ATOM 864 O O . LEU A 1 105 ? 35.820 5.281 -50.035 1.00 93.56 105 LEU A O 1
ATOM 868 N N . ILE A 1 106 ? 33.769 6.115 -50.447 1.00 92.31 106 ILE A N 1
ATOM 869 C CA . ILE A 1 106 ? 33.885 6.086 -51.910 1.00 92.31 106 ILE A CA 1
ATOM 870 C C . ILE A 1 106 ? 34.987 7.039 -52.360 1.00 92.31 106 ILE A C 1
ATOM 872 O O . ILE A 1 106 ? 35.862 6.639 -53.117 1.00 92.31 106 ILE A O 1
ATOM 876 N N . LEU A 1 107 ? 34.990 8.274 -51.856 1.00 91.62 107 LEU A N 1
ATOM 877 C CA . LEU A 1 107 ? 35.994 9.272 -52.210 1.00 91.62 107 LEU A CA 1
ATOM 878 C C . LEU A 1 107 ? 37.398 8.800 -51.826 1.00 91.62 107 LEU A C 1
ATOM 880 O O . LEU A 1 107 ? 38.310 8.876 -52.640 1.00 91.62 107 LEU A O 1
ATOM 884 N N . ARG A 1 108 ? 37.568 8.219 -50.633 1.00 92.19 108 ARG A N 1
ATOM 885 C CA . ARG A 1 108 ? 38.826 7.582 -50.228 1.00 92.19 108 ARG A CA 1
ATOM 886 C C . ARG A 1 108 ? 39.241 6.480 -51.202 1.00 92.19 108 ARG A C 1
ATOM 888 O O . ARG A 1 108 ? 40.411 6.408 -51.551 1.00 92.19 108 ARG A O 1
ATOM 895 N N . TYR A 1 109 ? 38.316 5.609 -51.595 1.00 89.12 109 TYR A N 1
ATOM 896 C CA . TYR A 1 109 ? 38.624 4.490 -52.482 1.00 89.12 109 TYR A CA 1
ATOM 897 C C . TYR A 1 109 ? 38.988 4.959 -53.896 1.00 89.12 109 TYR A C 1
ATOM 899 O O . TYR A 1 109 ? 39.921 4.430 -54.477 1.00 89.12 109 TYR A O 1
ATOM 907 N N . VAL A 1 110 ? 38.302 5.981 -54.416 1.00 86.25 110 VAL A N 1
ATOM 908 C CA . VAL A 1 110 ? 38.539 6.555 -55.752 1.00 86.25 110 VAL A CA 1
ATOM 909 C C . VAL A 1 110 ? 39.807 7.410 -55.810 1.00 86.25 110 VAL A C 1
ATOM 911 O O . VAL A 1 110 ? 40.437 7.464 -56.851 1.00 86.25 110 VAL A O 1
ATOM 914 N N . VAL A 1 111 ? 40.183 8.088 -54.720 1.00 80.19 111 VAL A N 1
ATOM 915 C CA . VAL A 1 111 ? 41.383 8.950 -54.671 1.00 80.19 111 VAL A CA 1
ATOM 916 C C . VAL A 1 111 ? 42.669 8.158 -54.402 1.00 80.19 111 VAL A C 1
ATOM 918 O O . VAL A 1 111 ? 43.753 8.623 -54.737 1.00 80.19 111 VAL A O 1
ATOM 921 N N . ILE A 1 112 ? 42.570 6.995 -53.751 1.00 69.06 112 ILE A N 1
ATOM 922 C CA . ILE A 1 112 ? 43.726 6.132 -53.445 1.00 69.06 112 ILE A CA 1
ATOM 923 C C . ILE A 1 112 ? 44.029 5.143 -54.588 1.00 69.06 112 ILE A C 1
ATOM 925 O O . ILE A 1 112 ? 45.135 4.604 -54.627 1.00 69.06 112 ILE A O 1
ATOM 929 N N . LEU A 1 113 ? 43.073 4.903 -55.492 1.00 53.94 113 LEU A N 1
ATOM 930 C CA . LEU A 1 113 ? 43.271 4.125 -56.720 1.00 53.94 113 LEU A CA 1
ATOM 931 C C . LEU A 1 113 ? 43.833 5.013 -57.839 1.00 53.94 113 LEU A C 1
ATOM 933 O O . LEU A 1 113 ? 44.694 4.508 -58.590 1.00 53.94 113 LEU A O 1
#

Sequence (113 aa):
MRKKGRDELSPVDPKTITSASEQQINSLLKMGYMPFQAKDGSIRWLTGEQYAYGQIKKAPKSILGSLFKSKYKQARRRRRSWLWKFIRHNMEYILLLLGVAVFLLILRYVVIL

Foldseek 3Di:
DDPPDQFDWAFDDLVVDPPDDPVVSVVLVVVQWGWIATPVRDIDTDHPVRVVVSVVVVPPPDPVVVVPPDPPVPVPPPVPDVVVVVCVVCVVVVVVVVVVVVVVVVVVVVVVD

Radius of gyration: 33.56 Å; Cα contacts (8 Å, |Δi|>4): 55; chains: 1; bounding box: 62×30×88 Å

Solvent-accessible surface area (backbone atoms only — not comparable to full-atom values): 6988 Å² total; per-residue (Å²): 136,82,80,80,70,79,77,52,69,42,86,49,67,71,90,75,49,84,89,58,55,70,70,58,52,52,51,38,45,74,74,54,33,44,42,24,35,34,75,86,70,47,76,45,76,38,35,70,66,59,48,52,54,55,51,60,74,65,48,77,77,57,70,70,66,58,76,69,53,66,81,71,68,74,70,71,73,67,77,71,50,68,64,62,56,49,49,68,74,41,46,70,60,52,52,51,53,49,49,52,52,51,50,52,50,50,50,53,54,63,72,74,104

Nearest PDB structures (foldseek):
  1hc7-assembly1_A  TM=5.207E-01  e=3.650E+00  Thermus thermophilus
  7sej-assembly2_A  TM=1.863E-01  e=8.726E+00  human metapneumovirus

pLDDT: mean 77.57, std 15.05, range [37.06, 96.0]